Protein AF-A0A9D6Q3H7-F1 (afdb_monomer_lite)

Radius of gyration: 16.5 Å; chains: 1; bounding box: 31×33×48 Å

Sequence (97 aa):
NGFLNDQGKEKFRALHEEVISGRYKKPYLHGIEHLTIDYEGFVYWRGKHVEHYEIPFALSDKGKEAALELEKRCKHLEQKGVEVNVTNAIWHWKKYK

Foldseek 3Di:
DDDDDPVRVVVVVVQVVCVVVVVDDQQAQVNQPQWHADPQQFIGRVNATADGDDPVLSNDPNVVVVVVLLSVLQVLCVVVVHDRHNCRSPVCSVVSD

Structure (mmCIF, N/CA/C/O backbone):
data_AF-A0A9D6Q3H7-F1
#
_entry.id   AF-A0A9D6Q3H7-F1
#
loop_
_atom_site.group_PDB
_atom_site.id
_atom_site.type_symbol
_atom_site.label_atom_id
_atom_site.label_alt_id
_atom_site.label_comp_id
_atom_site.label_asym_id
_atom_site.label_entity_id
_atom_site.label_seq_id
_atom_site.pdbx_PDB_ins_code
_atom_site.Cartn_x
_atom_site.Cartn_y
_atom_site.Cartn_z
_atom_site.occupancy
_atom_site.B_iso_or_equiv
_atom_site.auth_seq_id
_atom_site.auth_comp_id
_atom_site.auth_asym_id
_atom_site.auth_atom_id
_atom_site.pdbx_PDB_model_num
ATOM 1 N N . ASN A 1 1 ? 5.018 4.681 -27.636 1.00 48.62 1 ASN A N 1
ATOM 2 C CA . ASN A 1 1 ? 6.391 4.381 -27.162 1.00 48.62 1 ASN A CA 1
ATOM 3 C C . ASN A 1 1 ? 6.608 2.879 -27.233 1.00 48.62 1 ASN A C 1
ATOM 5 O O . ASN A 1 1 ? 6.181 2.170 -26.337 1.00 48.62 1 ASN A O 1
ATOM 9 N N . GLY A 1 2 ? 7.092 2.39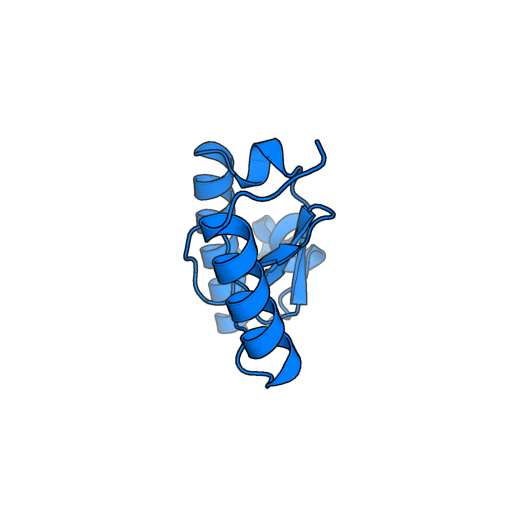3 -28.379 1.00 62.34 2 GLY A N 1
ATOM 10 C CA . GLY A 1 2 ? 6.723 1.067 -28.892 1.00 62.34 2 GLY A CA 1
ATOM 11 C C . GLY A 1 2 ? 7.752 -0.061 -28.840 1.00 62.34 2 GLY A C 1
ATOM 12 O O . GLY A 1 2 ? 7.426 -1.117 -29.359 1.00 62.34 2 GLY A O 1
ATOM 13 N N . PHE A 1 3 ? 8.946 0.087 -28.256 1.00 69.75 3 PHE A N 1
ATOM 14 C CA . PHE A 1 3 ? 9.880 -1.047 -28.186 1.00 69.75 3 PHE A CA 1
ATOM 15 C C . PHE A 1 3 ? 10.647 -1.076 -26.868 1.00 69.75 3 PHE A C 1
ATOM 17 O O . PHE A 1 3 ? 11.459 -0.201 -26.579 1.00 69.75 3 PHE A O 1
ATOM 24 N N . LEU A 1 4 ? 10.386 -2.119 -26.076 1.00 76.50 4 LEU A N 1
ATOM 25 C CA . LEU A 1 4 ? 11.293 -2.545 -25.018 1.00 76.50 4 LEU A CA 1
ATOM 26 C C . LEU A 1 4 ? 12.619 -2.951 -25.675 1.00 76.50 4 LEU A C 1
ATOM 28 O O . LEU A 1 4 ? 12.623 -3.737 -26.628 1.00 76.50 4 LEU A O 1
ATOM 32 N N . ASN A 1 5 ? 13.736 -2.437 -25.162 1.00 87.38 5 ASN A N 1
ATOM 33 C CA . ASN A 1 5 ? 15.050 -2.990 -25.487 1.00 87.38 5 ASN A CA 1
ATOM 34 C C . ASN A 1 5 ? 15.156 -4.431 -24.950 1.00 87.38 5 ASN A C 1
ATOM 36 O O . ASN A 1 5 ? 14.260 -4.916 -24.253 1.00 87.38 5 ASN A O 1
ATOM 40 N N . ASP A 1 6 ? 16.236 -5.138 -25.268 1.00 86.50 6 ASP A N 1
ATOM 41 C CA . ASP A 1 6 ? 16.327 -6.559 -24.914 1.00 86.50 6 ASP A CA 1
ATOM 42 C C . ASP A 1 6 ? 16.306 -6.797 -23.395 1.00 86.50 6 ASP A C 1
ATOM 44 O O . ASP A 1 6 ? 15.626 -7.714 -22.937 1.00 86.50 6 ASP A O 1
ATOM 48 N N . GLN A 1 7 ? 16.885 -5.883 -22.606 1.00 84.25 7 GLN A N 1
ATOM 49 C CA . GLN A 1 7 ? 16.753 -5.884 -21.141 1.00 84.25 7 GLN A CA 1
ATOM 50 C C . GLN A 1 7 ? 15.297 -5.706 -20.680 1.00 84.25 7 GLN A C 1
ATOM 52 O O . GLN A 1 7 ? 14.851 -6.339 -19.725 1.00 84.25 7 GLN A O 1
ATOM 57 N N . GLY A 1 8 ? 14.531 -4.843 -21.347 1.00 83.94 8 GLY A N 1
ATOM 58 C CA . GLY A 1 8 ? 13.117 -4.628 -21.064 1.00 83.94 8 GLY A CA 1
ATOM 59 C C . GLY A 1 8 ? 12.266 -5.853 -21.394 1.00 83.94 8 GLY A C 1
ATOM 60 O O . GLY A 1 8 ? 11.390 -6.210 -20.610 1.00 83.94 8 GLY A O 1
ATOM 61 N N . LYS A 1 9 ? 12.546 -6.535 -22.513 1.00 88.44 9 LYS A N 1
ATOM 62 C CA . LYS A 1 9 ? 11.868 -7.790 -22.880 1.00 88.44 9 LYS A CA 1
ATOM 63 C C . LYS A 1 9 ? 12.153 -8.893 -21.865 1.00 88.44 9 LYS A C 1
ATOM 65 O O . LYS A 1 9 ? 11.239 -9.629 -21.506 1.00 88.44 9 LYS A O 1
ATOM 70 N N . GLU A 1 10 ? 13.394 -9.002 -21.401 1.00 89.38 10 GLU A N 1
ATOM 71 C CA . GLU A 1 10 ? 13.788 -9.975 -20.383 1.00 89.38 10 GLU A CA 1
ATOM 72 C C . GLU A 1 10 ? 13.083 -9.708 -19.048 1.00 89.38 10 GLU A C 1
ATOM 74 O O . GLU A 1 10 ? 12.416 -10.598 -18.522 1.00 89.38 10 GLU A O 1
ATOM 79 N N . LYS A 1 11 ? 13.115 -8.461 -18.558 1.00 87.31 11 LYS A N 1
ATOM 80 C CA . LYS A 1 11 ? 12.384 -8.062 -17.342 1.00 87.31 11 LYS A CA 1
ATOM 81 C C . LYS A 1 11 ? 10.883 -8.312 -17.456 1.00 87.31 11 LYS A C 1
ATOM 83 O O . LYS A 1 11 ? 10.266 -8.772 -16.500 1.00 87.31 11 LYS A O 1
ATOM 88 N N . PHE A 1 12 ? 10.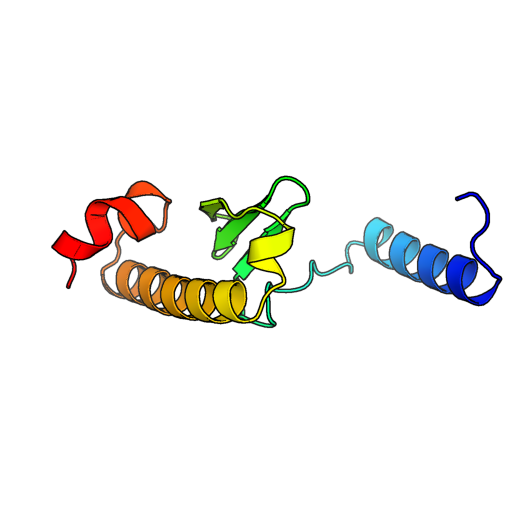294 -8.034 -18.618 1.00 86.88 12 PHE A N 1
ATOM 89 C CA . PHE A 1 12 ? 8.878 -8.295 -18.858 1.00 86.88 12 PHE A CA 1
ATOM 90 C C . PHE A 1 12 ? 8.556 -9.794 -18.836 1.00 86.88 12 PHE A C 1
ATOM 92 O O . PHE A 1 12 ? 7.569 -10.193 -18.227 1.00 86.88 12 PHE A O 1
ATOM 99 N N . ARG A 1 13 ? 9.396 -10.636 -19.454 1.00 89.69 13 ARG A N 1
ATOM 100 C CA . ARG A 1 13 ? 9.235 -12.098 -19.419 1.00 89.69 13 ARG A CA 1
ATOM 101 C C . ARG A 1 13 ? 9.337 -12.648 -17.998 1.00 89.69 13 ARG A C 1
ATOM 103 O O . ARG A 1 13 ? 8.481 -13.439 -17.617 1.00 89.69 13 ARG A O 1
ATOM 110 N N . ALA A 1 14 ? 10.319 -12.193 -17.220 1.00 88.50 14 ALA A N 1
ATOM 111 C CA . ALA A 1 14 ? 10.476 -12.590 -15.823 1.00 88.50 14 ALA A CA 1
ATOM 112 C C . ALA A 1 14 ? 9.246 -12.201 -14.985 1.00 88.50 14 ALA A C 1
ATOM 114 O O . ALA A 1 14 ? 8.672 -13.045 -14.301 1.00 88.50 14 ALA A O 1
ATOM 115 N N . LEU A 1 15 ? 8.774 -10.955 -15.118 1.00 86.81 15 LEU A N 1
ATOM 116 C CA . LEU A 1 15 ? 7.556 -10.490 -14.451 1.00 86.81 15 LEU A CA 1
ATOM 117 C C . LEU A 1 15 ? 6.333 -11.329 -14.850 1.00 86.81 15 LEU A C 1
ATOM 119 O O . LEU A 1 15 ? 5.547 -11.735 -13.999 1.00 86.81 15 LEU A O 1
ATOM 123 N N . HIS A 1 16 ? 6.169 -11.605 -16.142 1.00 88.44 16 HIS A N 1
ATOM 124 C CA . HIS A 1 16 ? 5.063 -12.411 -16.648 1.00 88.44 16 HIS A CA 1
ATOM 125 C C . HIS A 1 16 ? 5.089 -13.843 -16.087 1.00 88.44 16 HIS A C 1
ATOM 127 O O . HIS A 1 16 ? 4.048 -14.371 -15.699 1.00 88.44 16 HIS A O 1
ATOM 133 N N . GLU A 1 17 ? 6.267 -14.462 -15.982 1.00 91.19 17 GLU A N 1
ATOM 134 C CA . GLU A 1 17 ? 6.428 -15.781 -15.365 1.00 91.19 17 GLU A CA 1
ATOM 135 C C . GLU A 1 17 ? 6.092 -15.766 -13.866 1.00 91.19 17 GLU A C 1
ATOM 137 O O . GLU A 1 17 ? 5.401 -16.661 -13.372 1.00 91.19 17 GLU A O 1
ATOM 142 N N . GLU A 1 18 ? 6.525 -14.743 -13.126 1.00 88.88 18 GLU A N 1
ATOM 143 C CA . GLU A 1 18 ? 6.159 -14.572 -11.715 1.00 88.88 18 GLU A CA 1
ATOM 144 C C . GLU A 1 18 ? 4.644 -14.454 -11.531 1.00 88.8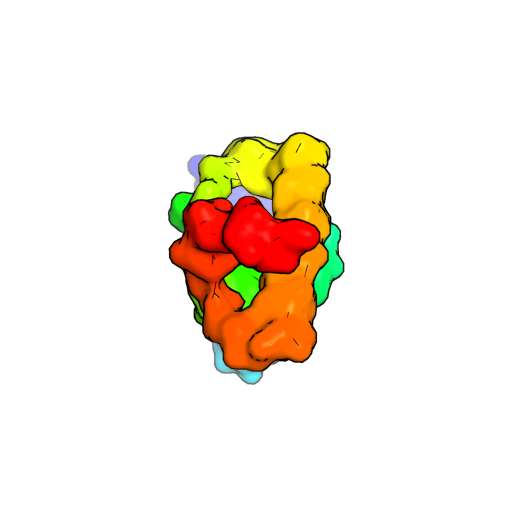8 18 GLU A C 1
ATOM 146 O O . GLU A 1 18 ? 4.087 -15.064 -10.615 1.00 88.88 18 GLU A O 1
ATOM 151 N N . VAL A 1 19 ? 3.972 -13.713 -12.417 1.00 87.25 19 VAL A N 1
ATOM 152 C CA . VAL A 1 19 ? 2.515 -13.539 -12.388 1.00 87.25 19 VAL A CA 1
ATOM 153 C C . VAL A 1 19 ? 1.802 -14.859 -12.681 1.00 87.25 19 VAL A C 1
ATOM 155 O O . VAL A 1 19 ? 0.954 -15.267 -11.891 1.00 87.25 19 VAL A O 1
ATOM 158 N N . ILE A 1 20 ? 2.167 -15.568 -13.757 1.00 90.94 20 ILE A N 1
ATOM 159 C CA . ILE A 1 20 ? 1.527 -16.846 -14.124 1.00 90.94 20 ILE A CA 1
ATOM 160 C C . ILE A 1 20 ? 1.769 -17.930 -13.071 1.00 90.94 20 ILE A C 1
ATOM 162 O O . ILE A 1 20 ? 0.874 -18.717 -12.776 1.00 90.94 20 ILE A O 1
ATOM 166 N N . SER A 1 21 ? 2.965 -17.973 -12.481 1.00 90.25 21 SER A N 1
ATOM 167 C CA . SER A 1 21 ? 3.299 -18.944 -11.431 1.00 90.25 21 SER A CA 1
ATOM 168 C C . SER A 1 21 ? 2.681 -18.619 -10.065 1.00 90.25 21 SER A C 1
ATOM 170 O O . SER A 1 21 ? 2.867 -19.384 -9.121 1.00 90.25 21 SER A O 1
ATOM 172 N N . GLY A 1 22 ? 1.982 -17.485 -9.926 1.00 85.88 22 GLY A N 1
ATOM 173 C CA . GLY A 1 22 ? 1.411 -17.027 -8.656 1.00 85.88 22 GLY A CA 1
ATOM 174 C C . GLY A 1 22 ? 2.454 -16.572 -7.627 1.00 85.88 22 GLY A C 1
ATOM 175 O O . GLY A 1 22 ? 2.117 -16.344 -6.467 1.00 85.88 22 GLY A O 1
ATOM 176 N N . ARG A 1 23 ? 3.726 -16.439 -8.028 1.00 87.81 23 ARG A N 1
ATOM 177 C CA . ARG A 1 23 ? 4.826 -15.973 -7.165 1.00 87.81 23 ARG A CA 1
ATOM 178 C C . ARG A 1 23 ? 4.910 -14.455 -7.084 1.00 87.81 23 ARG A C 1
ATOM 180 O O . ARG A 1 23 ? 5.570 -13.941 -6.181 1.00 87.81 23 ARG A O 1
ATOM 187 N N . TYR A 1 24 ? 4.263 -13.750 -8.009 1.00 84.56 24 TYR A N 1
ATOM 188 C CA . TYR A 1 24 ? 4.264 -12.297 -8.038 1.00 84.56 24 TYR A CA 1
ATOM 189 C C . TYR A 1 24 ? 3.688 -11.726 -6.742 1.00 84.56 24 TYR A C 1
ATOM 191 O O . TYR A 1 24 ? 2.523 -11.935 -6.397 1.00 84.56 24 TYR A O 1
ATOM 199 N N . LYS A 1 25 ? 4.518 -10.961 -6.035 1.00 81.94 25 LYS A N 1
ATOM 200 C CA . LYS A 1 25 ? 4.104 -10.187 -4.869 1.00 81.94 25 LYS A CA 1
ATOM 201 C C . LYS A 1 25 ? 4.008 -8.733 -5.279 1.00 81.94 25 LYS A C 1
ATOM 203 O O . LYS A 1 25 ? 5.009 -8.122 -5.649 1.00 81.94 25 LYS A O 1
ATOM 208 N N . LYS A 1 26 ? 2.798 -8.181 -5.187 1.00 82.38 26 LYS A N 1
ATOM 209 C CA . LYS A 1 26 ? 2.575 -6.758 -5.429 1.00 82.38 26 LYS A CA 1
ATOM 210 C C . LYS A 1 26 ? 3.496 -5.954 -4.501 1.00 82.38 26 LYS A C 1
ATOM 212 O O . LYS A 1 26 ? 3.495 -6.218 -3.295 1.00 82.38 26 LYS A O 1
ATOM 217 N N . PRO A 1 27 ? 4.292 -5.011 -5.033 1.00 87.38 27 PRO A N 1
ATOM 218 C CA . PRO A 1 27 ? 5.184 -4.222 -4.206 1.00 87.38 27 PRO A CA 1
ATOM 219 C C . PRO A 1 27 ? 4.373 -3.393 -3.213 1.00 87.38 27 PRO A C 1
ATOM 221 O O . PRO A 1 27 ? 3.300 -2.870 -3.531 1.00 87.38 27 PRO A O 1
ATOM 224 N N . TYR A 1 28 ? 4.908 -3.275 -2.005 1.00 92.81 28 TYR A N 1
ATOM 225 C CA . TYR A 1 28 ? 4.323 -2.425 -0.989 1.00 92.81 28 TYR A CA 1
ATOM 226 C C . TYR A 1 28 ? 4.555 -0.949 -1.310 1.00 92.81 28 TYR A C 1
ATOM 228 O O . TYR A 1 28 ? 5.642 -0.554 -1.742 1.00 92.81 28 TYR A O 1
ATOM 236 N N . LEU A 1 29 ? 3.536 -0.125 -1.070 1.00 91.12 29 LEU A N 1
ATOM 237 C CA . LEU A 1 29 ? 3.610 1.319 -1.246 1.00 91.12 29 LEU A CA 1
ATOM 238 C C . LEU A 1 29 ? 4.676 1.874 -0.293 1.00 91.12 29 LEU A C 1
ATOM 240 O O . LEU A 1 29 ? 4.567 1.717 0.921 1.00 91.12 29 LEU A O 1
ATOM 244 N N . HIS A 1 30 ? 5.731 2.480 -0.846 1.00 92.38 30 HIS A N 1
ATOM 245 C CA . HIS A 1 30 ? 6.899 2.971 -0.094 1.00 92.38 30 HIS A CA 1
ATOM 246 C C . HIS A 1 30 ? 7.602 1.924 0.786 1.00 92.38 30 HIS A C 1
ATOM 248 O O . HIS A 1 30 ? 8.287 2.281 1.742 1.00 92.38 30 HIS A O 1
ATOM 254 N N . GLY A 1 31 ? 7.441 0.631 0.484 1.00 91.00 31 GLY A N 1
ATOM 255 C CA . GLY A 1 31 ? 7.976 -0.455 1.312 1.00 91.00 31 GLY A CA 1
ATOM 256 C C . GLY A 1 31 ? 7.233 -0.668 2.638 1.00 91.00 31 GLY A C 1
ATOM 257 O O . GLY A 1 31 ? 7.716 -1.423 3.477 1.00 91.00 31 GLY A O 1
ATOM 258 N N . ILE A 1 32 ? 6.077 -0.027 2.836 1.00 91.31 32 ILE A N 1
ATOM 259 C CA . ILE A 1 32 ? 5.264 -0.161 4.050 1.00 91.31 32 ILE A CA 1
ATOM 260 C C . ILE A 1 32 ? 4.505 -1.485 4.006 1.00 91.31 32 ILE A C 1
ATOM 262 O O . ILE A 1 32 ? 3.606 -1.673 3.186 1.00 91.31 32 ILE A O 1
ATOM 266 N N . GLU A 1 33 ? 4.855 -2.407 4.898 1.00 91.94 33 GLU A N 1
ATOM 267 C CA . GLU A 1 33 ? 4.284 -3.751 4.906 1.00 91.94 33 GLU A CA 1
ATOM 268 C C . GLU A 1 33 ? 2.748 -3.730 4.958 1.00 91.94 33 GLU A C 1
ATOM 270 O O . GLU A 1 33 ? 2.139 -2.978 5.716 1.00 91.94 33 GLU A O 1
ATOM 275 N N . HIS A 1 34 ? 2.126 -4.571 4.128 1.00 90.81 34 HIS A N 1
ATOM 276 C CA . HIS A 1 34 ? 0.675 -4.691 3.942 1.00 90.81 34 HIS A CA 1
ATOM 277 C C . HIS A 1 34 ? -0.033 -3.493 3.305 1.00 90.81 34 HIS A C 1
ATOM 279 O O . HIS A 1 34 ? -1.231 -3.608 3.033 1.00 90.81 34 HIS A O 1
ATOM 285 N N . LEU A 1 35 ? 0.674 -2.401 3.013 1.00 94.06 35 LEU A N 1
ATOM 286 C CA . LEU A 1 35 ? 0.133 -1.262 2.287 1.00 94.06 35 LEU A CA 1
ATOM 287 C C . LEU A 1 35 ? 0.439 -1.412 0.795 1.00 94.06 35 LEU A C 1
ATOM 289 O O . LEU A 1 35 ? 1.594 -1.518 0.398 1.00 94.06 35 LEU A O 1
ATOM 293 N N . THR A 1 36 ? -0.579 -1.416 -0.057 1.00 94.62 36 THR A N 1
ATOM 294 C CA . THR A 1 36 ? -0.406 -1.471 -1.520 1.00 94.62 36 THR A CA 1
ATOM 295 C C . THR A 1 36 ? -1.245 -0.397 -2.191 1.00 94.62 36 THR A C 1
ATOM 297 O O . THR A 1 36 ? -2.234 0.040 -1.617 1.00 94.62 36 THR A O 1
ATOM 300 N N . ILE A 1 37 ? -0.874 0.010 -3.404 1.00 94.75 37 ILE A N 1
ATOM 301 C CA . ILE A 1 37 ? -1.669 0.916 -4.243 1.00 94.75 37 ILE A CA 1
ATOM 302 C C . ILE A 1 37 ? -1.921 0.265 -5.601 1.00 94.75 37 ILE A C 1
ATOM 304 O O . ILE A 1 37 ? -1.074 -0.492 -6.078 1.00 94.75 37 ILE A O 1
ATOM 308 N N . ASP A 1 38 ? -3.087 0.450 -6.208 1.00 92.06 38 ASP A N 1
ATOM 309 C CA . ASP A 1 38 ? -3.319 0.062 -7.604 1.00 92.06 38 ASP A CA 1
ATOM 310 C C . ASP A 1 38 ? -3.036 1.201 -8.598 1.00 92.06 38 ASP A C 1
ATOM 312 O O . ASP A 1 38 ? -2.514 2.252 -8.238 1.00 92.06 38 ASP A O 1
ATOM 316 N N . TYR A 1 39 ? -3.307 0.946 -9.877 1.00 89.06 39 TYR A N 1
ATOM 317 C CA . TYR A 1 39 ? -3.066 1.907 -10.952 1.00 89.06 39 TYR A CA 1
ATOM 318 C C . TYR A 1 39 ? -4.083 3.057 -10.965 1.00 89.06 39 TYR A C 1
ATOM 320 O O . TYR A 1 39 ? -3.801 4.095 -11.560 1.00 89.06 39 TYR A O 1
ATOM 328 N N . GLU A 1 40 ? -5.239 2.883 -10.319 1.00 91.69 40 GLU A N 1
ATOM 329 C CA . GLU A 1 40 ? -6.266 3.918 -10.179 1.00 91.69 40 GLU A CA 1
ATOM 330 C C . GLU A 1 40 ? -5.997 4.820 -8.974 1.00 91.69 40 GLU A C 1
ATOM 332 O O . GLU A 1 40 ? -6.573 5.901 -8.882 1.00 91.69 40 GLU A O 1
ATOM 337 N N . GLY A 1 41 ? -5.100 4.409 -8.074 1.00 91.88 41 GLY A N 1
ATOM 338 C CA . GLY A 1 41 ? -4.728 5.156 -6.880 1.00 91.88 41 GLY A CA 1
ATOM 339 C C . GLY A 1 41 ? -5.366 4.637 -5.595 1.00 91.88 41 GLY A C 1
ATOM 340 O O . GLY A 1 41 ? -5.164 5.230 -4.536 1.00 91.88 41 GLY A O 1
ATOM 341 N N . PHE A 1 42 ? -6.119 3.535 -5.639 1.00 94.69 42 PHE A N 1
ATOM 342 C CA . PHE A 1 42 ? -6.716 2.959 -4.438 1.00 94.69 42 PHE A CA 1
ATOM 343 C C . PHE A 1 42 ? -5.647 2.298 -3.577 1.00 94.69 42 PHE A C 1
ATOM 345 O O . PHE A 1 42 ? -4.867 1.458 -4.036 1.00 94.69 42 PHE A O 1
ATOM 352 N N . VAL A 1 43 ? -5.629 2.679 -2.305 1.00 93.88 43 VAL A N 1
ATOM 353 C CA . VAL A 1 43 ? -4.693 2.214 -1.290 1.00 93.88 43 VAL A CA 1
ATOM 354 C C . VAL A 1 43 ? -5.361 1.154 -0.430 1.00 93.88 43 VAL A C 1
ATOM 356 O O . VAL A 1 43 ? -6.448 1.350 0.119 1.00 93.88 43 VAL A O 1
ATOM 359 N N . TYR A 1 44 ? -4.674 0.031 -0.266 1.00 94.62 44 TYR A N 1
ATOM 360 C CA . TYR A 1 44 ? -5.162 -1.124 0.467 1.00 94.62 44 TYR A 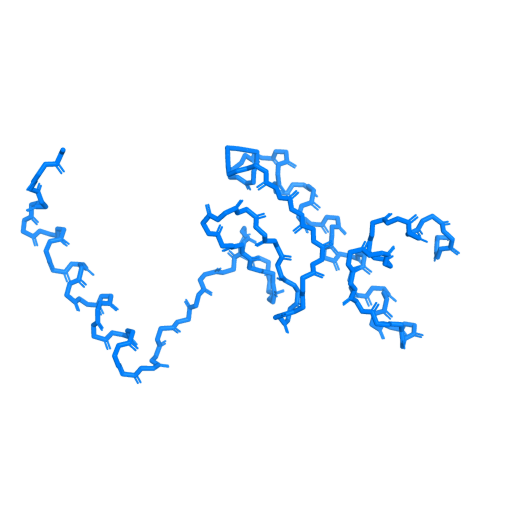CA 1
ATOM 361 C C . TYR A 1 44 ? -4.247 -1.458 1.636 1.00 94.62 44 TYR A C 1
ATOM 363 O O . TYR A 1 44 ? -3.040 -1.594 1.447 1.00 94.62 44 TYR A O 1
ATOM 371 N N . TRP A 1 45 ? -4.834 -1.680 2.811 1.00 94.25 45 TRP A N 1
ATOM 372 C CA . TRP A 1 45 ? -4.189 -2.242 3.993 1.00 94.25 45 TRP A CA 1
ATOM 373 C C . TRP A 1 45 ? -4.623 -3.698 4.172 1.00 94.25 45 TRP A C 1
ATOM 375 O O . TRP A 1 45 ? -5.808 -3.971 4.365 1.00 94.25 45 TRP A O 1
ATOM 385 N N . ARG A 1 46 ? -3.689 -4.654 4.070 1.00 91.25 46 ARG A N 1
ATOM 386 C CA . ARG A 1 46 ? -3.979 -6.108 4.099 1.00 91.25 46 ARG A CA 1
ATOM 387 C C . ARG A 1 46 ? -5.107 -6.516 3.131 1.00 91.25 46 ARG A C 1
ATOM 389 O O . ARG A 1 46 ? -5.916 -7.388 3.434 1.00 91.25 46 ARG A O 1
ATOM 396 N N . GLY A 1 47 ? -5.185 -5.854 1.975 1.00 89.88 47 GLY A N 1
ATOM 397 C CA . GLY A 1 47 ? -6.228 -6.081 0.968 1.00 89.88 47 GLY A CA 1
ATOM 398 C C . GLY A 1 47 ? -7.553 -5.345 1.210 1.00 89.88 47 GLY A C 1
ATOM 399 O O . GLY A 1 47 ? -8.422 -5.395 0.347 1.00 89.88 47 GLY A O 1
ATOM 400 N N . LYS A 1 48 ? -7.720 -4.622 2.326 1.00 92.19 48 LYS A N 1
ATOM 401 C CA . LYS A 1 48 ? -8.889 -3.761 2.571 1.00 92.19 48 LYS A CA 1
ATOM 402 C C . LYS A 1 48 ? -8.632 -2.349 2.068 1.00 92.19 48 LYS A C 1
ATOM 404 O O . LYS A 1 48 ? -7.591 -1.782 2.372 1.00 92.19 48 LYS A O 1
ATOM 409 N N . HIS A 1 49 ? -9.573 -1.775 1.329 1.00 93.75 49 HIS A N 1
ATOM 410 C CA . HIS A 1 49 ? -9.464 -0.402 0.837 1.00 93.75 49 HIS A CA 1
ATOM 411 C C . HIS A 1 49 ? -9.543 0.607 2.000 1.00 93.75 49 HIS A C 1
ATOM 413 O O . HIS A 1 49 ? -10.477 0.563 2.806 1.00 93.75 49 HIS A O 1
ATOM 419 N N . VAL A 1 50 ? -8.554 1.500 2.091 1.00 93.62 50 VAL A N 1
ATOM 420 C CA . VAL A 1 50 ? -8.385 2.437 3.217 1.00 93.62 50 VAL A CA 1
ATOM 421 C C . VAL A 1 50 ? -8.229 3.897 2.818 1.00 93.62 50 VAL A C 1
ATOM 423 O O . VAL A 1 50 ? -8.514 4.755 3.647 1.00 93.62 50 VAL A O 1
ATOM 426 N N . GLU A 1 51 ? -7.808 4.191 1.590 1.00 93.50 51 GLU A N 1
ATOM 427 C CA . GLU A 1 51 ? -7.653 5.557 1.085 1.00 93.50 51 GLU A CA 1
ATOM 428 C C . GLU A 1 51 ? -7.516 5.549 -0.443 1.00 93.50 51 GLU A C 1
ATOM 430 O O . GLU A 1 51 ? -7.221 4.510 -1.033 1.00 93.50 51 GLU A O 1
ATOM 435 N N . HIS A 1 52 ? -7.676 6.704 -1.081 1.00 94.50 52 HIS A N 1
ATOM 436 C CA . HIS A 1 52 ? -7.359 6.929 -2.486 1.00 94.50 52 HIS A CA 1
ATOM 437 C C . HIS A 1 52 ? -6.348 8.074 -2.632 1.00 94.50 52 HIS A C 1
ATOM 439 O O . HIS A 1 52 ? -6.526 9.156 -2.076 1.00 94.50 52 HIS A O 1
ATOM 445 N N . TYR A 1 53 ? -5.267 7.832 -3.373 1.00 92.25 53 TYR A N 1
ATOM 446 C CA . TYR A 1 53 ? -4.245 8.828 -3.683 1.00 92.25 53 TYR A CA 1
ATOM 447 C C . TYR A 1 53 ? -4.113 9.011 -5.187 1.00 92.25 53 TYR A C 1
ATOM 449 O O . TYR A 1 53 ? -4.003 8.045 -5.937 1.00 92.25 53 TYR A O 1
ATOM 457 N N . GLU A 1 54 ? -3.979 10.257 -5.632 1.00 92.69 54 GLU A N 1
ATOM 458 C CA . GLU A 1 54 ? -3.498 10.516 -6.986 1.00 92.69 54 GLU A CA 1
ATOM 459 C C . GLU A 1 54 ? -2.085 9.937 -7.156 1.00 92.69 54 GLU A C 1
ATOM 461 O O . GLU A 1 54 ? -1.214 10.169 -6.316 1.00 92.69 54 GLU A O 1
ATOM 466 N N . ILE A 1 55 ? -1.824 9.214 -8.250 1.00 91.88 55 ILE A N 1
ATOM 467 C CA . ILE A 1 55 ? -0.535 8.534 -8.479 1.00 91.88 55 ILE A CA 1
ATOM 468 C C . ILE A 1 55 ? 0.684 9.472 -8.346 1.00 91.88 55 ILE A C 1
ATOM 470 O O . ILE A 1 55 ? 1.646 9.086 -7.675 1.00 91.88 55 ILE A O 1
ATOM 474 N N . PRO A 1 56 ? 0.680 10.708 -8.894 1.00 92.50 56 PRO A N 1
ATOM 475 C CA . PRO A 1 56 ? 1.801 11.631 -8.708 1.00 92.50 56 PRO A CA 1
ATOM 476 C C . PRO A 1 56 ? 2.042 11.991 -7.238 1.00 92.50 56 PRO A C 1
ATOM 478 O O . PRO A 1 56 ? 3.189 12.078 -6.802 1.00 92.50 56 PRO A O 1
ATOM 481 N N . PHE A 1 57 ? 0.971 12.162 -6.458 1.00 92.25 57 PHE A N 1
ATOM 482 C CA . PHE A 1 57 ? 1.071 12.403 -5.022 1.00 92.25 57 PHE A CA 1
ATOM 483 C C . PHE A 1 57 ? 1.569 11.154 -4.294 1.00 92.25 57 PHE A C 1
ATOM 485 O O . PHE A 1 57 ? 2.513 11.251 -3.510 1.00 92.25 57 PHE A O 1
ATOM 492 N N . ALA A 1 58 ? 0.999 9.985 -4.596 1.00 91.06 58 ALA A N 1
ATOM 493 C CA . ALA A 1 58 ? 1.335 8.713 -3.971 1.00 91.06 58 ALA A CA 1
ATOM 494 C C . ALA A 1 58 ? 2.821 8.373 -4.092 1.00 91.06 58 ALA A C 1
ATOM 496 O O . ALA A 1 58 ? 3.375 7.814 -3.157 1.00 91.06 58 ALA A O 1
ATOM 497 N N . LEU A 1 59 ? 3.475 8.723 -5.204 1.00 89.19 59 LEU A N 1
ATOM 498 C CA . LEU A 1 59 ? 4.901 8.462 -5.440 1.00 89.19 59 LEU A CA 1
ATOM 499 C C . LEU A 1 59 ? 5.836 9.578 -4.940 1.00 89.19 59 LEU A C 1
ATOM 501 O O . LEU A 1 59 ? 7.053 9.436 -5.035 1.00 89.19 59 LEU A O 1
ATOM 505 N N . SER A 1 60 ? 5.293 10.674 -4.406 1.00 92.62 60 SER A N 1
ATOM 506 C CA . SER A 1 60 ? 6.075 11.787 -3.855 1.00 92.62 60 SER A CA 1
ATOM 507 C C . SER A 1 60 ? 6.499 11.553 -2.399 1.00 92.62 60 SER A C 1
ATOM 509 O O . SER A 1 60 ? 5.907 10.736 -1.689 1.00 92.62 60 SER A O 1
ATOM 511 N N . ASP A 1 61 ? 7.459 12.343 -1.909 1.00 92.69 61 ASP A N 1
ATOM 512 C CA . ASP A 1 61 ? 7.861 12.332 -0.492 1.00 92.69 61 ASP A CA 1
ATOM 513 C C . ASP A 1 61 ? 6.699 12.687 0.450 1.00 92.69 61 ASP A C 1
ATOM 515 O O . ASP A 1 61 ? 6.537 12.078 1.506 1.00 92.69 61 ASP A O 1
ATOM 519 N N . LYS A 1 62 ? 5.816 13.606 0.036 1.00 91.00 62 LYS A N 1
ATOM 520 C CA . LYS A 1 62 ? 4.598 13.933 0.798 1.00 91.00 62 LYS A CA 1
ATOM 521 C C . LYS A 1 62 ? 3.625 12.754 0.848 1.00 91.00 62 LYS A C 1
ATOM 523 O O . L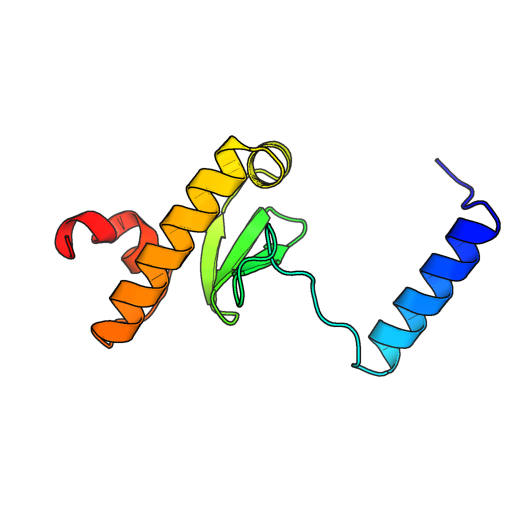YS A 1 62 ? 3.016 12.497 1.883 1.00 91.00 62 LYS A O 1
ATOM 528 N N . GLY A 1 63 ? 3.504 12.015 -0.254 1.00 91.06 63 GLY A N 1
ATOM 529 C CA . GLY A 1 63 ? 2.724 10.779 -0.300 1.00 91.06 63 GLY A CA 1
ATOM 530 C C . GLY A 1 63 ? 3.290 9.706 0.623 1.00 91.06 63 GLY A C 1
ATOM 531 O O . GLY A 1 63 ? 2.531 9.002 1.282 1.00 91.06 63 GLY A O 1
ATOM 532 N N . LYS A 1 64 ? 4.619 9.621 0.740 1.00 93.31 64 LYS A N 1
ATOM 533 C CA . LYS A 1 64 ? 5.285 8.725 1.692 1.00 93.31 64 LYS A CA 1
ATOM 534 C C . LYS A 1 64 ? 4.946 9.066 3.140 1.00 93.31 64 LYS A C 1
ATOM 536 O O . LYS A 1 64 ? 4.621 8.165 3.909 1.00 93.31 64 LYS A O 1
ATOM 541 N N . GLU A 1 65 ? 4.986 10.341 3.515 1.00 94.12 65 GLU A N 1
ATOM 542 C CA . GLU A 1 65 ? 4.588 10.786 4.857 1.00 94.12 65 GLU A CA 1
ATOM 543 C C . GLU A 1 65 ? 3.121 10.453 5.156 1.00 94.12 65 GLU A C 1
ATOM 545 O O . GLU A 1 65 ? 2.818 9.901 6.217 1.00 94.12 65 GLU A O 1
ATOM 550 N N . ALA A 1 66 ? 2.223 10.705 4.198 1.00 92.00 66 ALA A N 1
ATOM 551 C CA . ALA A 1 66 ? 0.810 10.355 4.317 1.00 92.00 66 ALA A CA 1
ATOM 552 C C . ALA A 1 66 ? 0.600 8.836 4.462 1.00 92.00 66 ALA A C 1
ATOM 554 O O . ALA A 1 66 ? -0.163 8.397 5.322 1.00 92.00 66 ALA A O 1
ATOM 555 N N . ALA A 1 67 ? 1.326 8.028 3.687 1.00 93.12 67 ALA A N 1
ATOM 556 C CA . ALA A 1 67 ? 1.274 6.572 3.755 1.00 93.12 67 ALA A CA 1
ATOM 557 C C . ALA A 1 67 ? 1.791 6.028 5.103 1.00 93.12 67 ALA A C 1
ATOM 559 O O . ALA A 1 67 ? 1.198 5.108 5.668 1.00 93.12 67 ALA A O 1
ATOM 560 N N . LEU A 1 68 ? 2.85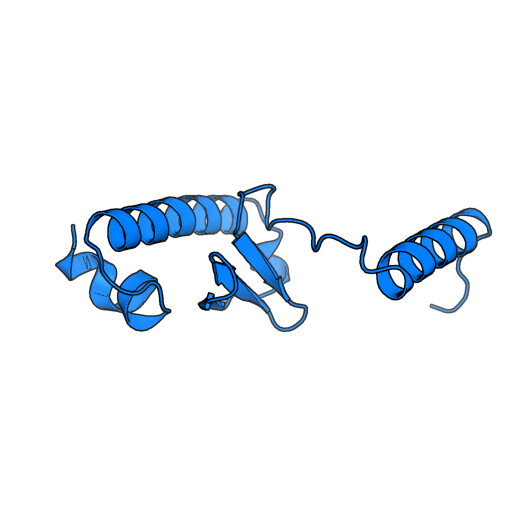4 6.622 5.662 1.00 94.00 68 LEU A N 1
ATOM 561 C CA . LEU A 1 68 ? 3.359 6.291 7.001 1.00 94.00 68 LEU A CA 1
ATOM 562 C C . LEU A 1 68 ? 2.362 6.663 8.100 1.00 94.00 68 LEU A C 1
ATOM 564 O O . LEU A 1 68 ? 2.239 5.953 9.099 1.00 94.00 68 LEU A O 1
ATOM 568 N N . GLU A 1 69 ? 1.653 7.781 7.950 1.00 92.06 69 GLU A N 1
ATOM 569 C CA . GLU A 1 69 ? 0.578 8.109 8.876 1.00 92.06 69 GLU A CA 1
ATOM 570 C C . GLU A 1 69 ? -0.546 7.078 8.769 1.00 92.06 69 GLU A C 1
ATOM 572 O O . GLU A 1 69 ? -0.956 6.525 9.788 1.00 92.06 69 GLU A O 1
ATOM 577 N N . LEU A 1 70 ? -0.990 6.766 7.550 1.00 92.31 70 LEU A N 1
ATOM 578 C CA . LEU A 1 70 ? -2.048 5.796 7.286 1.00 92.31 70 LEU A CA 1
ATOM 579 C C . LEU A 1 70 ? -1.735 4.419 7.890 1.00 92.31 70 LEU A C 1
ATOM 581 O O . LEU A 1 70 ? -2.614 3.818 8.504 1.00 92.31 70 LEU A O 1
ATOM 585 N N . GLU A 1 71 ? -0.483 3.962 7.811 1.00 94.12 71 GLU A N 1
ATOM 586 C CA . GLU A 1 71 ? -0.010 2.743 8.481 1.00 94.12 71 GLU A CA 1
ATOM 587 C C . GLU A 1 71 ? -0.288 2.776 9.993 1.00 94.12 71 GLU A C 1
ATOM 589 O O . GLU A 1 71 ? -0.893 1.854 10.548 1.00 94.12 71 GLU A O 1
ATOM 594 N N . LYS A 1 72 ? 0.110 3.862 10.670 1.00 92.00 72 LYS A N 1
ATOM 595 C CA . LYS A 1 72 ? -0.129 4.042 12.111 1.00 92.00 72 LYS A CA 1
ATOM 596 C C . LYS A 1 72 ? -1.620 4.023 12.427 1.00 92.00 72 LYS A C 1
ATOM 598 O O . LYS A 1 72 ? -2.022 3.440 13.435 1.00 92.00 72 LYS A O 1
ATOM 603 N N . ARG A 1 73 ? -2.442 4.628 11.561 1.00 91.25 73 ARG A N 1
ATOM 604 C CA . ARG A 1 73 ? -3.899 4.639 11.730 1.00 91.25 73 ARG A CA 1
ATOM 605 C C . ARG A 1 73 ? -4.490 3.241 11.642 1.00 91.25 73 ARG A C 1
ATOM 607 O O . ARG A 1 73 ? -5.259 2.844 12.515 1.00 91.25 73 ARG A O 1
ATOM 614 N N . CYS A 1 74 ? -4.084 2.478 10.633 1.00 91.56 74 CYS A N 1
ATOM 615 C CA . CYS A 1 74 ? -4.552 1.113 10.430 1.00 91.56 74 CYS A CA 1
ATOM 616 C C . CYS A 1 74 ? -4.146 0.202 11.597 1.00 91.56 74 CYS A C 1
ATOM 618 O O . CYS A 1 74 ? -5.005 -0.476 12.157 1.00 91.56 74 CYS A O 1
ATOM 620 N N . LYS A 1 75 ? -2.884 0.266 12.045 1.00 91.69 75 LYS A N 1
ATOM 621 C CA . LYS A 1 75 ? -2.399 -0.491 13.214 1.00 91.69 75 LYS A CA 1
ATOM 622 C C . LYS A 1 75 ? -3.192 -0.178 14.487 1.00 91.69 75 LYS A C 1
ATOM 624 O O . LYS A 1 75 ? -3.522 -1.084 15.244 1.00 91.69 75 LYS A O 1
ATOM 629 N N . HIS A 1 76 ? -3.526 1.091 14.725 1.00 90.75 76 HIS A N 1
ATOM 630 C CA . HIS A 1 76 ? -4.321 1.498 15.892 1.00 90.75 76 HIS A CA 1
ATOM 631 C C . HIS A 1 76 ? -5.756 0.964 15.849 1.00 90.75 76 HIS A C 1
ATOM 633 O O . HIS A 1 76 ? -6.286 0.525 16.867 1.00 90.75 76 HIS A O 1
ATOM 639 N N . LEU A 1 77 ? -6.391 0.979 14.675 1.00 90.25 77 LEU A N 1
ATOM 640 C CA . LEU A 1 77 ? -7.723 0.398 14.495 1.00 90.25 77 LEU A CA 1
ATOM 641 C C . LEU A 1 77 ? -7.706 -1.117 14.726 1.00 90.25 77 LEU A C 1
ATOM 643 O O . LEU A 1 77 ? -8.563 -1.620 15.451 1.00 90.25 77 LEU A O 1
ATOM 647 N N . GLU A 1 78 ? -6.692 -1.817 14.204 1.00 90.06 78 GLU A N 1
ATOM 648 C CA . GLU A 1 78 ? -6.492 -3.252 14.446 1.00 90.06 78 GLU A CA 1
ATOM 649 C C . GLU A 1 78 ? -6.324 -3.556 15.941 1.00 90.06 78 GLU A C 1
ATOM 651 O O . GLU A 1 78 ? -6.981 -4.456 16.460 1.00 90.06 78 GLU A O 1
ATOM 656 N N . GLN A 1 79 ? -5.517 -2.769 16.660 1.00 90.25 79 GLN A N 1
ATOM 657 C CA . GLN A 1 79 ? -5.342 -2.916 18.112 1.00 90.25 79 GLN A CA 1
ATOM 658 C C . GLN A 1 79 ? -6.648 -2.725 18.893 1.00 90.25 79 GLN A C 1
ATOM 660 O O . GLN A 1 79 ? -6.853 -3.372 19.917 1.00 90.25 79 GLN A O 1
ATOM 665 N N . LYS A 1 80 ? -7.545 -1.857 18.413 1.00 88.12 80 LYS A N 1
ATOM 666 C CA . LYS A 1 80 ? -8.865 -1.621 19.014 1.00 88.12 80 LYS A CA 1
ATOM 667 C C . LYS A 1 80 ? -9.930 -2.636 18.578 1.00 88.12 80 LYS A C 1
ATOM 669 O O . LYS A 1 80 ? -11.069 -2.526 19.023 1.00 88.12 80 LYS A O 1
ATOM 674 N N . GLY A 1 81 ? -9.595 -3.589 17.703 1.00 88.94 81 GLY A N 1
ATOM 675 C CA . GLY A 1 81 ? -10.559 -4.530 17.123 1.00 88.94 81 GLY A CA 1
ATOM 676 C C . GLY A 1 81 ? -11.575 -3.868 16.184 1.00 88.94 81 GLY A C 1
ATOM 677 O O . GLY A 1 81 ? -12.636 -4.430 15.924 1.00 88.94 81 GLY A O 1
ATOM 678 N N . VAL A 1 82 ? -11.274 -2.662 15.693 1.00 88.69 82 VAL A N 1
ATOM 679 C CA . VAL A 1 82 ? -12.120 -1.927 14.751 1.00 88.69 82 VAL A CA 1
ATOM 680 C C . VAL A 1 82 ? -11.728 -2.314 13.333 1.00 88.69 82 VAL A C 1
ATOM 682 O O . VAL A 1 82 ? -10.549 -2.442 13.003 1.00 88.69 82 VAL A O 1
ATOM 685 N N . GLU A 1 83 ? -12.719 -2.473 12.461 1.00 88.50 83 GLU A N 1
ATOM 686 C CA . GLU A 1 83 ? -12.445 -2.753 11.060 1.00 88.50 83 GLU A CA 1
ATOM 687 C C . GLU A 1 83 ? -11.688 -1.599 10.389 1.00 88.50 83 GLU A C 1
ATOM 689 O O . GLU A 1 83 ? -12.122 -0.445 10.408 1.00 88.50 83 GLU A O 1
ATOM 694 N N . VAL A 1 84 ? -10.576 -1.937 9.735 1.00 89.75 84 VAL A N 1
ATOM 695 C CA . VAL A 1 84 ? -9.836 -1.003 8.893 1.00 89.75 84 VAL A CA 1
ATOM 696 C C . VAL A 1 84 ? -10.565 -0.838 7.557 1.00 89.75 84 VAL A C 1
ATOM 698 O O . VAL A 1 84 ? -10.646 -1.770 6.760 1.00 89.75 84 VAL A O 1
ATOM 701 N N . ASN A 1 85 ? -11.103 0.355 7.330 1.00 90.44 85 ASN A N 1
ATOM 702 C CA . ASN A 1 85 ? -11.711 0.798 6.079 1.00 90.44 85 ASN A CA 1
ATOM 703 C C . ASN A 1 85 ? -11.533 2.321 5.955 1.00 90.44 85 ASN A C 1
ATOM 705 O O . ASN A 1 85 ? -11.131 2.974 6.922 1.00 90.44 85 ASN A O 1
ATOM 709 N N . VAL A 1 86 ? -11.855 2.894 4.793 1.00 88.31 86 VAL A N 1
ATOM 710 C CA . VAL A 1 86 ? -11.752 4.347 4.542 1.00 88.31 86 VAL A CA 1
ATOM 711 C C . VAL A 1 86 ? -12.453 5.168 5.631 1.00 88.31 86 VAL A C 1
ATOM 713 O O . VAL A 1 86 ? -11.908 6.145 6.144 1.00 88.31 86 VAL A O 1
ATOM 716 N N . THR A 1 87 ? -13.654 4.758 6.043 1.00 85.75 87 THR A N 1
ATOM 717 C CA . THR A 1 87 ? -14.436 5.460 7.068 1.00 85.75 87 THR A CA 1
ATOM 718 C C . THR A 1 87 ? -13.695 5.535 8.398 1.00 85.75 87 THR A C 1
ATOM 720 O O . THR A 1 87 ? -13.591 6.610 8.981 1.00 85.75 87 THR A O 1
ATOM 723 N N . ASN A 1 88 ? -13.131 4.429 8.873 1.00 84.44 88 ASN A N 1
ATOM 724 C CA . ASN A 1 88 ? -12.465 4.383 10.170 1.00 84.44 88 ASN A CA 1
ATOM 725 C C . ASN A 1 88 ? -11.043 4.956 10.121 1.00 84.44 88 ASN A C 1
ATOM 727 O O . ASN A 1 88 ? -10.631 5.647 11.055 1.00 84.44 88 ASN A O 1
ATOM 731 N N . ALA A 1 89 ? -10.313 4.717 9.028 1.00 81.62 89 ALA A N 1
ATOM 732 C CA . ALA A 1 89 ? -8.929 5.156 8.853 1.00 81.62 89 ALA A CA 1
ATOM 733 C C . ALA A 1 89 ? -8.808 6.660 8.564 1.00 81.62 89 ALA A C 1
ATOM 735 O O . ALA A 1 89 ? -7.815 7.281 8.954 1.00 81.62 89 ALA A O 1
ATOM 736 N N . ILE A 1 90 ? -9.814 7.258 7.916 1.00 85.12 90 ILE A N 1
ATOM 737 C CA . ILE A 1 90 ? -9.781 8.658 7.473 1.00 85.12 90 ILE A CA 1
ATOM 738 C C . ILE A 1 90 ? -10.848 9.486 8.189 1.00 85.12 90 ILE A C 1
ATOM 740 O O . ILE A 1 90 ? -10.522 10.379 8.972 1.00 85.12 90 ILE A O 1
ATOM 744 N N . TRP A 1 91 ? -12.127 9.168 7.980 1.00 79.62 91 TRP A N 1
ATOM 745 C CA . TRP A 1 91 ? -13.244 10.019 8.409 1.00 79.62 91 TRP A CA 1
ATOM 746 C C . TRP A 1 91 ? -13.469 10.022 9.927 1.00 79.62 91 TRP A C 1
ATOM 748 O O . TRP A 1 91 ? -13.734 11.066 10.525 1.00 79.62 91 TRP A O 1
ATOM 758 N N . HIS A 1 92 ? -13.341 8.868 10.580 1.00 81.50 92 HIS A N 1
ATOM 759 C CA . HIS A 1 92 ? -13.543 8.710 12.021 1.00 81.50 92 HIS A CA 1
ATOM 760 C C . HIS A 1 92 ? -12.250 8.735 12.832 1.00 81.50 92 HIS A C 1
ATOM 762 O O . HIS A 1 92 ? -12.317 8.677 14.057 1.00 81.50 92 HIS A O 1
ATOM 768 N N . TRP A 1 93 ? -11.087 8.894 12.200 1.00 78.38 93 TRP A N 1
ATOM 769 C CA . TRP A 1 93 ? -9.793 8.848 12.882 1.00 78.38 93 TRP A CA 1
ATOM 770 C C . TRP A 1 93 ? -9.701 9.781 14.103 1.00 78.38 93 TRP A C 1
ATOM 772 O O . TRP A 1 93 ? -9.225 9.378 15.162 1.00 78.38 93 TRP A O 1
ATOM 782 N N . LYS A 1 94 ? -10.245 11.004 14.006 1.00 73.06 94 LYS A N 1
ATOM 783 C CA . LYS A 1 94 ? -10.278 11.966 15.126 1.00 73.06 94 LYS A CA 1
ATOM 784 C C . LYS A 1 94 ? -11.074 11.477 16.339 1.00 73.06 94 LYS A C 1
ATOM 786 O O . LYS A 1 94 ? -10.754 11.884 17.444 1.00 73.06 94 LYS A O 1
ATOM 791 N N . LYS A 1 95 ? -12.085 10.619 16.152 1.00 62.06 95 LYS A N 1
ATOM 792 C CA . LYS A 1 95 ? -12.846 10.022 17.264 1.00 62.06 95 LYS A CA 1
ATOM 793 C C . LYS A 1 95 ? -12.021 8.981 18.036 1.00 62.06 95 LYS A C 1
ATOM 795 O O . LYS A 1 95 ? -12.404 8.623 19.142 1.00 62.06 95 LYS A O 1
ATOM 800 N N . TYR A 1 96 ? -10.926 8.475 17.458 1.00 58.25 96 TYR A N 1
ATOM 801 C CA . TYR A 1 96 ? -10.091 7.423 18.048 1.00 58.25 96 TYR A CA 1
ATOM 802 C C . TYR A 1 96 ? -8.754 7.913 18.627 1.00 58.25 96 TYR A C 1
ATOM 804 O O . TYR A 1 96 ? -8.051 7.072 19.207 1.00 58.25 96 TYR A O 1
ATOM 812 N N . LYS A 1 97 ? -8.401 9.194 18.441 1.00 55.66 97 LYS A N 1
ATOM 813 C CA . LYS A 1 97 ? -7.245 9.869 19.058 1.00 55.66 97 LYS A CA 1
ATOM 814 C C . LYS A 1 97 ? -7.587 10.312 20.474 1.00 55.66 97 LYS A C 1
ATOM 816 O O . LYS A 1 97 ? -6.708 10.126 21.337 1.00 55.66 97 LYS A O 1
#

Secondary structure (DSSP, 8-state):
-----HHHHHHHHHHHHHHHTT---PPPGGG-TTEEE-SS-EEEETTEEEEE--HHHHTSHHHHHHHHHHHHHHHHHHHTT---SHIIIIISHHHH-

pLDDT: mean 87.72, std 8.49, range [48.62, 94.75]